Protein AF-A0A1F7HED7-F1 (afdb_monomer_lite)

Sequence (93 aa):
MDRRKIEQITASLAVILLFCMTFIGILVIGDGFFSWDIFPPEIEKILAFIMASCAVIIFSSVLVNVMLNLSIIAINSDIFLRNHDSQEKKHTK

Organism: NCBI:txid1802042

Radius of gyration: 23.14 Å; chains: 1; bounding box: 48×21×68 Å

Structure (mmCIF, N/CA/C/O backbone):
data_AF-A0A1F7HED7-F1
#
_entry.id   AF-A0A1F7HED7-F1
#
loop_
_atom_site.group_PDB
_atom_site.id
_atom_site.type_symbol
_atom_site.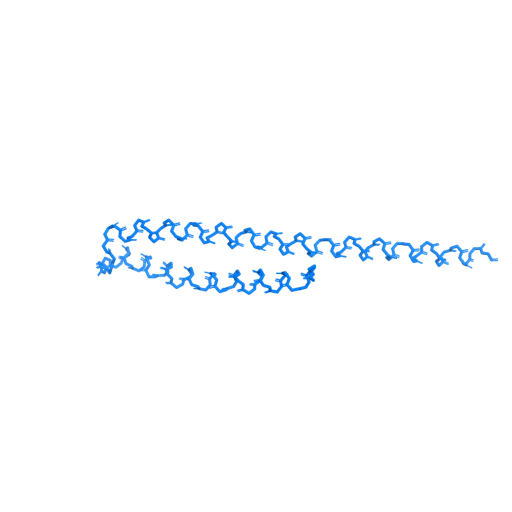label_atom_id
_atom_site.label_alt_id
_atom_site.label_comp_id
_atom_site.label_asym_id
_atom_site.label_entity_id
_atom_site.label_seq_id
_atom_site.pdbx_PDB_ins_code
_atom_site.Cartn_x
_atom_site.Cartn_y
_atom_site.Cartn_z
_atom_site.occupancy
_atom_site.B_iso_or_equiv
_atom_site.auth_seq_id
_atom_site.auth_comp_id
_atom_site.auth_asym_id
_atom_site.auth_atom_id
_atom_site.pdbx_PDB_model_num
ATOM 1 N N . MET A 1 1 ? 16.881 10.692 -7.875 1.00 60.41 1 MET A N 1
ATOM 2 C CA . MET A 1 1 ? 16.366 9.728 -6.881 1.00 60.41 1 MET A CA 1
ATOM 3 C C . MET A 1 1 ? 16.400 8.345 -7.507 1.00 60.41 1 MET A C 1
ATOM 5 O O . MET A 1 1 ? 16.044 8.222 -8.670 1.00 60.41 1 MET A O 1
ATOM 9 N N . ASP A 1 2 ? 16.913 7.350 -6.792 1.00 79.81 2 ASP A N 1
ATOM 10 C CA . ASP A 1 2 ? 17.165 6.012 -7.334 1.00 79.81 2 ASP A CA 1
ATOM 11 C C . ASP A 1 2 ? 15.857 5.202 -7.388 1.00 79.81 2 ASP A C 1
ATOM 13 O O . ASP A 1 2 ? 15.199 5.038 -6.359 1.00 79.81 2 ASP A O 1
ATOM 17 N N . ARG A 1 3 ? 15.445 4.731 -8.576 1.00 75.00 3 ARG A N 1
ATOM 18 C CA . ARG A 1 3 ? 14.140 4.062 -8.778 1.00 75.00 3 ARG A CA 1
ATOM 19 C C . ARG A 1 3 ? 13.997 2.807 -7.918 1.00 75.00 3 ARG A C 1
ATOM 21 O O . ARG A 1 3 ? 12.933 2.589 -7.351 1.00 75.00 3 ARG A O 1
ATOM 28 N N . ARG A 1 4 ? 15.092 2.057 -7.741 1.00 81.44 4 ARG A N 1
ATOM 29 C CA . ARG A 1 4 ? 15.146 0.885 -6.851 1.00 81.44 4 ARG A CA 1
ATOM 30 C C . ARG A 1 4 ? 14.813 1.234 -5.404 1.00 81.44 4 ARG A C 1
ATOM 32 O O . ARG A 1 4 ? 14.134 0.471 -4.731 1.00 81.44 4 ARG A O 1
ATOM 39 N N . LYS A 1 5 ? 15.269 2.396 -4.927 1.00 85.62 5 LYS A N 1
ATOM 40 C CA . LYS A 1 5 ? 14.964 2.852 -3.564 1.00 85.62 5 LYS A CA 1
ATOM 41 C C . LYS A 1 5 ? 13.493 3.219 -3.421 1.00 85.62 5 LYS A C 1
ATOM 43 O O . LYS A 1 5 ? 12.910 2.921 -2.389 1.00 85.62 5 LYS A O 1
ATOM 48 N N . ILE A 1 6 ? 12.897 3.832 -4.447 1.00 85.50 6 ILE A N 1
ATOM 49 C CA . ILE A 1 6 ? 11.463 4.149 -4.452 1.00 85.50 6 ILE A CA 1
ATOM 50 C C . ILE A 1 6 ? 10.657 2.858 -4.364 1.00 85.50 6 ILE A C 1
ATOM 52 O O . ILE A 1 6 ? 9.871 2.733 -3.438 1.00 85.50 6 ILE A O 1
ATOM 56 N N . GLU A 1 7 ? 10.925 1.897 -5.250 1.00 85.94 7 GLU A N 1
ATOM 57 C CA . GLU A 1 7 ? 10.245 0.597 -5.283 1.00 85.94 7 GLU A CA 1
ATOM 58 C C . GLU A 1 7 ? 10.360 -0.153 -3.949 1.00 85.94 7 GLU A C 1
ATOM 60 O O . GLU A 1 7 ? 9.374 -0.668 -3.427 1.00 85.94 7 GLU A O 1
ATOM 65 N N . GLN A 1 8 ? 11.553 -0.167 -3.348 1.00 89.75 8 GLN A N 1
ATOM 66 C CA . GLN A 1 8 ? 11.772 -0.820 -2.060 1.00 89.75 8 GLN A CA 1
ATOM 67 C C . GLN A 1 8 ? 11.003 -0.131 -0.923 1.00 89.75 8 GLN A C 1
ATOM 69 O O . GLN A 1 8 ? 10.446 -0.812 -0.061 1.00 89.75 8 GLN A O 1
ATOM 74 N N . ILE A 1 9 ? 10.946 1.205 -0.916 1.00 89.38 9 ILE A N 1
ATOM 75 C CA . ILE A 1 9 ? 10.200 1.971 0.089 1.00 89.38 9 ILE A CA 1
ATOM 76 C C . ILE A 1 9 ? 8.695 1.760 -0.088 1.00 89.38 9 ILE A C 1
ATOM 78 O O . ILE A 1 9 ? 8.020 1.458 0.892 1.00 89.38 9 ILE A O 1
ATOM 82 N N . THR A 1 10 ? 8.163 1.871 -1.309 1.00 88.12 10 THR A N 1
ATOM 83 C CA . THR A 1 10 ? 6.730 1.679 -1.584 1.00 88.12 10 THR A CA 1
ATOM 84 C C . THR A 1 10 ? 6.291 0.244 -1.325 1.00 88.12 10 THR A C 1
ATOM 86 O O . THR A 1 10 ? 5.233 0.038 -0.737 1.00 88.12 10 THR A O 1
ATOM 89 N N . ALA A 1 11 ? 7.105 -0.752 -1.687 1.00 88.94 11 ALA A N 1
ATOM 90 C CA . ALA A 1 11 ? 6.835 -2.153 -1.370 1.00 88.94 11 ALA A CA 1
ATOM 91 C C . ALA A 1 11 ? 6.846 -2.411 0.144 1.00 88.94 11 ALA A C 1
ATOM 93 O O . ALA A 1 11 ? 5.897 -2.987 0.671 1.00 88.94 11 ALA A O 1
ATOM 94 N N . SER A 1 12 ? 7.881 -1.951 0.855 1.00 92.44 12 SER A N 1
ATOM 95 C CA . SER A 1 12 ? 7.980 -2.118 2.310 1.00 92.44 12 SER A CA 1
ATOM 96 C C . SER A 1 12 ? 6.818 -1.434 3.038 1.00 92.44 12 SER A C 1
ATOM 98 O O . SER A 1 12 ? 6.166 -2.042 3.885 1.00 92.44 12 SER A O 1
ATOM 100 N N . LEU A 1 13 ? 6.488 -0.200 2.643 1.00 90.06 13 LEU A N 1
ATOM 101 C CA . LEU A 1 13 ? 5.370 0.558 3.200 1.00 90.06 13 LEU A CA 1
ATOM 102 C C . LEU A 1 13 ? 4.032 -0.153 2.971 1.00 90.06 13 LEU A C 1
ATOM 104 O O . LEU A 1 13 ? 3.244 -0.276 3.906 1.00 90.06 13 LEU A O 1
ATOM 108 N N . ALA A 1 14 ? 3.785 -0.645 1.754 1.00 90.31 14 ALA A N 1
ATOM 109 C CA . ALA A 1 14 ? 2.562 -1.370 1.431 1.00 90.31 14 ALA A CA 1
ATOM 110 C C . ALA A 1 14 ? 2.423 -2.649 2.267 1.00 90.31 14 ALA A C 1
ATOM 112 O O . ALA A 1 14 ? 1.346 -2.909 2.795 1.00 90.31 14 ALA A O 1
ATOM 113 N N . VAL A 1 15 ? 3.505 -3.417 2.436 1.00 92.19 15 VAL A N 1
ATOM 114 C CA . VAL A 1 15 ? 3.499 -4.646 3.245 1.00 92.19 15 VAL A CA 1
ATOM 115 C C . VAL A 1 15 ? 3.212 -4.342 4.716 1.00 92.19 15 VAL A C 1
ATOM 117 O O . VAL A 1 15 ? 2.365 -5.001 5.317 1.00 92.19 15 VAL A O 1
ATOM 120 N N . ILE A 1 16 ? 3.864 -3.326 5.288 1.00 92.62 16 ILE A N 1
ATOM 121 C CA . ILE A 1 16 ? 3.644 -2.923 6.685 1.00 92.62 16 ILE A CA 1
ATOM 122 C C . ILE A 1 16 ? 2.199 -2.455 6.889 1.00 92.62 16 ILE A C 1
ATOM 124 O O . ILE A 1 16 ? 1.530 -2.910 7.816 1.00 92.62 16 ILE A O 1
ATOM 128 N N . LEU A 1 17 ? 1.694 -1.590 6.005 1.00 90.62 17 LEU A N 1
ATOM 129 C CA . LEU A 1 17 ? 0.316 -1.106 6.074 1.00 90.62 17 LEU A CA 1
ATOM 130 C C . LEU A 1 17 ? -0.692 -2.247 5.945 1.00 90.62 17 LEU A C 1
ATOM 132 O O . LEU A 1 17 ? -1.665 -2.275 6.690 1.00 90.62 17 LEU A O 1
ATOM 136 N N . LEU A 1 18 ? -0.455 -3.201 5.045 1.00 92.06 18 LEU A N 1
ATOM 137 C CA . LEU A 1 18 ? -1.342 -4.341 4.838 1.00 92.06 18 LEU A CA 1
ATOM 138 C C . LEU A 1 18 ? -1.341 -5.289 6.043 1.00 92.06 18 LEU A C 1
ATOM 140 O O . LEU A 1 18 ? -2.400 -5.781 6.433 1.00 92.06 18 LEU A O 1
ATOM 144 N N . PHE A 1 19 ? -0.189 -5.489 6.688 1.00 94.00 19 PHE A N 1
ATOM 145 C CA . PHE A 1 19 ? -0.101 -6.234 7.942 1.00 94.00 19 PHE A CA 1
ATOM 146 C C . PHE A 1 19 ? -0.908 -5.555 9.060 1.00 94.00 19 PHE A C 1
ATOM 148 O O . PHE A 1 19 ? -1.769 -6.192 9.669 1.00 94.00 19 PHE A O 1
ATOM 155 N N 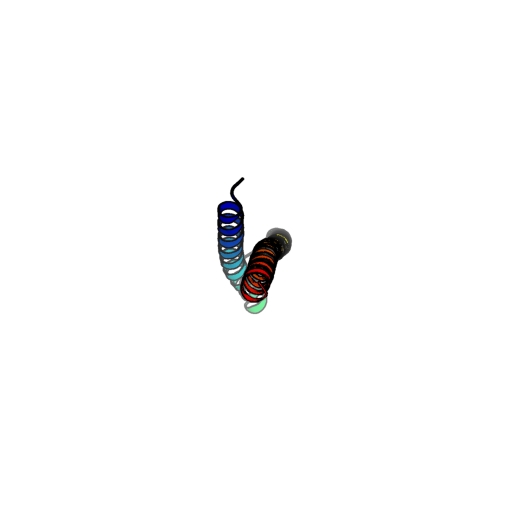. CYS A 1 20 ? -0.703 -4.250 9.277 1.00 92.19 20 CYS A N 1
ATOM 156 C CA . CYS A 1 20 ? -1.471 -3.475 10.257 1.00 92.19 20 CYS A CA 1
ATOM 157 C C . CYS A 1 20 ? -2.977 -3.503 9.954 1.00 92.19 20 CYS A C 1
ATOM 159 O O . CYS A 1 20 ? -3.785 -3.730 10.853 1.00 92.19 20 CYS A O 1
ATOM 161 N N . MET A 1 21 ? -3.355 -3.320 8.687 1.00 91.69 21 MET A N 1
ATOM 162 C CA . MET A 1 21 ? -4.749 -3.317 8.246 1.00 91.69 21 MET A CA 1
ATOM 163 C C . MET A 1 21 ? -5.412 -4.683 8.447 1.00 91.69 21 MET A C 1
ATOM 165 O O . MET A 1 21 ? -6.574 -4.745 8.831 1.00 91.69 21 MET A O 1
ATOM 169 N N . THR A 1 22 ? -4.677 -5.779 8.247 1.00 92.06 22 THR A N 1
ATOM 170 C CA . THR A 1 22 ? -5.188 -7.136 8.491 1.00 92.06 22 THR A CA 1
ATOM 171 C C . THR A 1 22 ? -5.460 -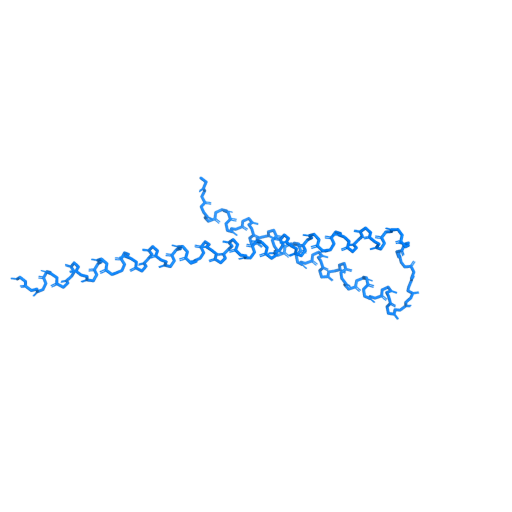7.354 9.976 1.00 92.06 22 THR A C 1
ATOM 173 O O . THR A 1 22 ? -6.530 -7.836 10.338 1.00 92.06 22 THR A O 1
ATOM 176 N N . PHE A 1 23 ? -4.528 -6.957 10.847 1.00 92.19 23 PHE A N 1
ATOM 177 C CA . PHE A 1 23 ? -4.703 -7.098 12.292 1.00 92.19 23 PHE A CA 1
ATOM 178 C C . PHE A 1 23 ? -5.898 -6.282 12.804 1.00 92.19 23 PHE A C 1
ATOM 180 O O . PHE A 1 23 ? -6.764 -6.813 13.497 1.00 92.19 23 PHE A O 1
ATOM 187 N N . ILE A 1 24 ? -5.984 -5.011 12.401 1.00 90.94 24 ILE A N 1
ATOM 188 C CA . ILE A 1 24 ? -7.104 -4.133 12.755 1.00 90.94 24 ILE A CA 1
ATOM 189 C C . ILE A 1 24 ? -8.415 -4.672 12.175 1.00 90.94 24 ILE A C 1
ATOM 191 O O . ILE A 1 24 ? -9.418 -4.722 12.878 1.00 90.94 24 ILE A O 1
ATOM 195 N N . GLY A 1 25 ? -8.410 -5.129 10.923 1.00 89.12 25 GLY A N 1
ATOM 196 C CA . GLY A 1 25 ? -9.587 -5.698 10.272 1.00 89.12 25 GLY A CA 1
ATOM 197 C C . GLY A 1 25 ? -10.144 -6.910 11.014 1.00 89.12 25 GLY A C 1
ATOM 198 O O . GLY A 1 25 ? -11.353 -6.998 11.202 1.00 89.12 25 GLY A O 1
ATOM 199 N N . ILE A 1 26 ? -9.279 -7.807 11.498 1.00 91.56 26 ILE A N 1
ATOM 200 C CA . ILE A 1 26 ? -9.701 -8.955 12.314 1.00 91.56 26 ILE A CA 1
ATOM 201 C C . ILE A 1 26 ? -10.328 -8.487 13.630 1.00 91.56 26 ILE A C 1
ATOM 203 O O . ILE A 1 26 ? -11.365 -9.019 14.014 1.00 91.56 26 ILE A O 1
ATOM 207 N N . LEU A 1 27 ? -9.738 -7.492 14.302 1.00 89.31 27 LEU A N 1
ATOM 208 C CA . LEU A 1 27 ? -10.293 -6.951 15.545 1.00 89.31 27 LEU A CA 1
ATOM 209 C C . LEU A 1 27 ? -11.668 -6.310 15.332 1.00 89.31 27 LEU A C 1
ATOM 211 O O . LEU A 1 27 ? -12.574 -6.586 16.106 1.00 89.31 27 LEU A O 1
ATOM 215 N N . VAL A 1 28 ? -11.842 -5.518 14.271 1.00 86.94 28 VAL A N 1
ATOM 216 C CA . VAL A 1 28 ? -13.130 -4.879 13.939 1.00 86.94 28 VAL A CA 1
ATOM 217 C C . VAL A 1 28 ? -14.194 -5.918 13.600 1.00 86.94 28 VAL A C 1
ATOM 219 O O . VAL A 1 28 ? -15.315 -5.846 14.092 1.00 86.94 28 VAL A O 1
ATOM 222 N N . ILE A 1 29 ? -13.850 -6.910 12.774 1.00 87.69 29 ILE A N 1
ATOM 223 C CA . ILE A 1 29 ? -14.778 -7.993 12.430 1.00 87.69 29 ILE A CA 1
ATOM 224 C C . ILE A 1 29 ? -15.128 -8.797 13.684 1.00 87.69 29 ILE A C 1
ATOM 226 O O . ILE A 1 29 ? -16.294 -9.120 13.892 1.00 87.69 29 ILE A O 1
ATOM 230 N N . GLY A 1 30 ? -14.142 -9.104 14.528 1.00 87.56 30 GLY A N 1
ATOM 231 C CA . GLY A 1 30 ? -14.353 -9.810 15.787 1.00 87.56 30 GLY A CA 1
ATOM 232 C C . GLY A 1 30 ? -15.283 -9.049 16.729 1.00 87.56 30 GLY A C 1
ATOM 233 O O . GLY A 1 30 ? -16.233 -9.631 17.241 1.00 87.56 30 GLY A O 1
ATOM 234 N N . ASP A 1 31 ? -15.062 -7.747 16.894 1.00 86.25 31 ASP A N 1
ATOM 235 C CA . ASP A 1 31 ? -15.901 -6.886 17.725 1.00 86.25 31 ASP A CA 1
ATOM 236 C C . ASP A 1 31 ? -17.359 -6.866 17.238 1.00 86.25 31 ASP A C 1
ATOM 238 O O . ASP A 1 31 ? -18.279 -7.093 18.023 1.00 86.25 31 ASP A O 1
ATOM 242 N N . GLY A 1 32 ? -17.570 -6.737 15.924 1.00 82.75 32 GLY A N 1
ATOM 243 C CA . GLY A 1 32 ? -18.906 -6.762 15.325 1.00 82.75 32 GLY A CA 1
ATOM 244 C C . GLY A 1 32 ? -19.612 -8.123 15.406 1.00 82.75 32 GLY A C 1
ATOM 245 O O . GLY A 1 32 ? -20.816 -8.175 15.646 1.00 82.75 32 GLY A O 1
ATOM 246 N N . PHE A 1 33 ? -18.888 -9.234 15.224 1.00 89.06 33 PHE A N 1
ATOM 247 C CA . PHE A 1 33 ? -19.475 -10.584 15.249 1.00 89.06 33 PHE A CA 1
ATOM 248 C C . PHE A 1 33 ? -19.746 -11.103 16.658 1.00 89.06 33 PHE A C 1
ATOM 250 O O . PHE A 1 33 ? -20.745 -11.789 16.876 1.00 89.06 33 PHE A O 1
ATOM 257 N N . PHE A 1 34 ? -18.844 -10.825 17.596 1.00 88.62 34 PHE A N 1
ATOM 258 C CA . PHE A 1 34 ? -18.936 -11.335 18.960 1.00 88.62 34 PHE A CA 1
ATOM 259 C C . PHE A 1 34 ? -19.495 -10.307 19.950 1.00 88.62 34 PHE A C 1
ATOM 261 O O . PHE A 1 34 ? -19.643 -10.641 21.125 1.00 88.62 34 PHE A O 1
ATOM 268 N N . SER A 1 35 ? -19.821 -9.092 19.486 1.00 82.94 35 SER A N 1
ATOM 269 C CA . SER A 1 35 ? -20.318 -7.979 20.309 1.00 82.94 35 SER A CA 1
ATOM 270 C C . SER A 1 35 ? -19.442 -7.756 21.543 1.00 82.94 35 SER A C 1
ATOM 272 O O . SER A 1 35 ? -19.938 -7.651 22.663 1.00 82.94 35 SER A O 1
ATOM 274 N N . TRP A 1 36 ? -18.122 -7.767 21.335 1.00 82.69 36 TRP A N 1
ATOM 275 C CA . TRP A 1 36 ? -17.148 -7.645 22.419 1.00 82.69 36 TRP A CA 1
ATOM 276 C C . TRP A 1 36 ? -17.104 -6.234 23.028 1.00 82.69 36 TRP A C 1
ATOM 278 O O . TRP A 1 36 ? -16.573 -6.091 24.128 1.00 82.69 36 TRP A O 1
ATOM 288 N N . ASP A 1 37 ? -17.701 -5.240 22.358 1.00 82.62 37 ASP A N 1
ATOM 289 C CA . ASP A 1 37 ? -17.779 -3.832 22.778 1.00 82.62 37 ASP A CA 1
ATOM 290 C C . ASP A 1 37 ? -16.384 -3.252 23.085 1.00 82.62 37 ASP A C 1
ATOM 292 O O . ASP A 1 37 ? -16.161 -2.518 24.048 1.00 82.62 37 ASP A O 1
ATOM 296 N N . ILE A 1 38 ? -15.395 -3.651 22.275 1.00 82.81 38 ILE A N 1
ATOM 297 C CA . ILE A 1 38 ? -13.983 -3.280 22.437 1.00 82.81 38 ILE A CA 1
ATOM 298 C C . ILE A 1 38 ? -13.769 -1.816 22.064 1.00 82.81 38 ILE A C 1
ATOM 300 O O . ILE A 1 38 ? -12.917 -1.144 22.656 1.00 82.81 38 ILE A O 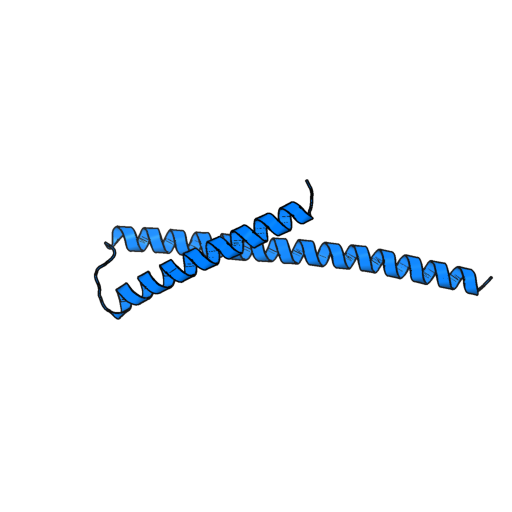1
ATOM 304 N N . PHE A 1 39 ? -14.511 -1.319 21.072 1.00 83.19 39 PHE A N 1
ATOM 305 C CA . PHE A 1 39 ? -14.343 0.028 20.546 1.00 83.19 39 PHE A CA 1
ATOM 306 C C . PHE A 1 39 ? -15.610 0.868 20.737 1.00 83.19 39 PHE A C 1
ATOM 308 O O . PHE A 1 39 ? -16.674 0.491 20.257 1.00 83.19 39 PHE A O 1
ATOM 315 N N . PRO A 1 40 ? -15.503 2.062 21.352 1.00 86.75 40 PRO A N 1
ATOM 316 C CA . PRO A 1 40 ? -16.606 3.013 21.391 1.00 86.75 40 PRO A CA 1
ATOM 317 C C . PRO A 1 40 ? -17.068 3.420 19.978 1.00 86.75 40 PRO A C 1
ATOM 319 O O . PRO A 1 40 ? -16.229 3.498 19.067 1.00 86.75 40 PRO A O 1
ATOM 322 N N . PRO A 1 41 ? -18.347 3.797 19.790 1.00 84.56 41 PRO A N 1
ATOM 323 C CA . PRO A 1 41 ? -18.907 4.146 18.478 1.00 84.56 41 PRO A CA 1
ATOM 324 C C . PRO A 1 41 ? -18.157 5.269 17.744 1.00 84.56 41 PRO A C 1
ATOM 326 O O . PRO A 1 41 ? -18.122 5.324 16.512 1.00 84.56 41 PRO A O 1
ATOM 329 N N . GLU A 1 42 ? -17.562 6.208 18.481 1.00 88.38 42 GLU A N 1
ATOM 330 C CA . GLU A 1 42 ? -16.754 7.290 17.920 1.00 88.38 42 GLU A CA 1
ATOM 331 C C . GLU A 1 42 ? -15.430 6.770 17.351 1.00 88.38 42 GLU A C 1
ATOM 333 O O . GLU A 1 42 ? -15.000 7.204 16.279 1.00 88.38 42 GLU A O 1
ATOM 338 N N . ILE A 1 43 ? -14.797 5.823 18.051 1.00 87.19 43 ILE A N 1
ATOM 339 C CA . ILE A 1 43 ? -13.529 5.216 17.640 1.00 87.19 43 ILE A CA 1
ATOM 340 C C . ILE A 1 43 ? -13.743 4.324 16.425 1.00 87.19 43 ILE A C 1
ATOM 342 O O . ILE A 1 43 ? -12.942 4.393 15.498 1.00 87.19 43 ILE A O 1
ATOM 346 N N . GLU A 1 44 ? -14.835 3.564 16.372 1.00 83.75 44 GLU A N 1
ATOM 347 C CA . GLU A 1 44 ? -15.157 2.695 15.237 1.00 83.75 44 GLU A CA 1
ATOM 348 C C . GLU A 1 44 ? -15.232 3.482 13.916 1.00 83.75 44 GLU A C 1
ATOM 350 O O . GLU A 1 44 ? -14.620 3.103 12.913 1.00 83.75 44 GLU A O 1
ATOM 355 N N . LYS A 1 45 ? -15.889 4.651 13.925 1.00 86.62 45 LYS A N 1
ATOM 356 C CA . LYS A 1 45 ? -15.977 5.534 12.747 1.00 86.62 45 LYS A CA 1
ATOM 357 C C . LYS A 1 45 ? -14.615 6.065 12.308 1.00 86.62 45 LYS A C 1
ATOM 359 O O . LYS A 1 45 ? -14.322 6.102 11.112 1.00 86.62 45 LYS A O 1
ATOM 364 N N . ILE A 1 46 ? -13.782 6.481 13.262 1.00 91.00 46 ILE A N 1
ATOM 365 C CA . ILE A 1 46 ? -12.426 6.968 12.978 1.00 91.00 46 ILE A CA 1
ATOM 366 C C . ILE A 1 46 ? -11.573 5.830 12.412 1.00 91.00 46 ILE A C 1
ATOM 368 O O . ILE A 1 46 ? -10.872 6.014 11.417 1.00 91.00 46 ILE A O 1
ATOM 372 N N . LEU A 1 47 ? -11.667 4.641 13.003 1.00 88.44 47 LEU A N 1
ATOM 373 C CA . LEU A 1 47 ? -10.929 3.460 12.580 1.00 88.44 47 LEU A CA 1
ATOM 374 C C . LEU A 1 47 ? -11.329 3.033 11.164 1.00 88.44 47 LEU A C 1
ATOM 376 O O . LEU A 1 47 ? -10.457 2.757 10.343 1.00 88.44 47 LEU A O 1
ATOM 380 N N . ALA A 1 48 ? -12.625 3.063 10.843 1.00 86.31 48 ALA A N 1
ATOM 381 C CA . ALA A 1 48 ? -13.134 2.799 9.500 1.00 86.31 48 ALA A CA 1
ATOM 382 C C . ALA A 1 48 ? -12.578 3.797 8.469 1.00 86.31 48 ALA A C 1
ATOM 384 O O . ALA A 1 48 ? -12.155 3.401 7.380 1.00 86.31 48 ALA A O 1
ATOM 385 N N . PHE A 1 49 ? -12.506 5.085 8.818 1.00 91.12 49 PHE A N 1
ATOM 386 C CA . PHE A 1 49 ? -11.915 6.108 7.952 1.00 91.12 49 PHE A CA 1
ATOM 387 C C . PHE A 1 49 ? -10.406 5.899 7.733 1.00 91.12 49 PHE A C 1
ATOM 389 O O . PHE A 1 49 ? -9.914 6.010 6.605 1.00 91.12 49 PHE A O 1
ATOM 396 N N . ILE A 1 50 ? -9.669 5.556 8.794 1.00 91.25 50 ILE A N 1
ATOM 397 C CA . ILE A 1 50 ? -8.236 5.236 8.716 1.00 91.25 50 ILE A CA 1
ATOM 398 C C . ILE A 1 50 ? -8.019 3.995 7.844 1.00 91.25 50 ILE A C 1
ATOM 400 O O . ILE A 1 50 ? -7.179 4.025 6.948 1.00 91.25 50 ILE A O 1
ATOM 404 N N . MET A 1 51 ? -8.810 2.938 8.041 1.00 90.06 51 MET A N 1
ATOM 405 C CA . MET A 1 51 ? -8.764 1.705 7.248 1.00 90.06 51 MET A CA 1
ATOM 406 C C . MET A 1 51 ? -8.983 1.980 5.756 1.00 90.06 51 MET A C 1
ATOM 408 O O . MET A 1 51 ? -8.202 1.517 4.924 1.00 90.06 51 MET A O 1
ATOM 412 N N . ALA A 1 52 ? -9.998 2.777 5.411 1.00 91.94 52 ALA A N 1
ATOM 413 C CA . ALA A 1 52 ? -10.260 3.172 4.029 1.00 91.94 52 ALA A CA 1
ATOM 414 C C . ALA A 1 52 ? -9.092 3.976 3.432 1.00 91.94 52 ALA A C 1
ATOM 416 O O . ALA A 1 52 ? -8.655 3.711 2.311 1.00 91.94 52 ALA A O 1
ATOM 417 N N . SER A 1 53 ? -8.533 4.916 4.197 1.00 93.50 53 SER A N 1
ATOM 418 C CA . SER A 1 53 ? -7.383 5.718 3.767 1.00 93.50 53 SER A CA 1
ATOM 419 C C . SER A 1 53 ? -6.135 4.855 3.541 1.00 93.50 53 SER A C 1
ATOM 421 O O . SER A 1 53 ? -5.466 4.982 2.514 1.00 93.50 53 SER A O 1
ATOM 423 N N . CYS A 1 54 ? -5.844 3.922 4.452 1.00 92.19 54 CYS A N 1
ATOM 424 C CA . CYS A 1 54 ? -4.753 2.960 4.305 1.00 92.19 54 CYS A CA 1
ATOM 425 C C . CYS A 1 54 ? -4.933 2.085 3.060 1.00 92.19 54 CYS A C 1
ATOM 427 O O . CYS A 1 54 ? -3.965 1.878 2.329 1.00 92.19 54 CYS A O 1
ATOM 429 N N . ALA A 1 55 ? -6.156 1.633 2.771 1.00 90.81 55 ALA A N 1
ATOM 430 C CA . ALA A 1 55 ? -6.447 0.851 1.572 1.00 90.81 55 ALA A CA 1
ATOM 431 C C . ALA A 1 55 ? -6.086 1.614 0.284 1.00 90.81 55 ALA A C 1
ATOM 433 O O . ALA A 1 55 ? -5.446 1.055 -0.609 1.00 90.81 55 ALA A O 1
ATOM 434 N N . VAL A 1 56 ? -6.420 2.908 0.209 1.00 95.06 56 VAL A N 1
ATOM 435 C CA . VAL A 1 56 ? -6.068 3.769 -0.934 1.00 95.06 56 VAL A CA 1
ATOM 436 C C . VAL A 1 56 ? -4.552 3.923 -1.076 1.00 95.06 56 VAL A C 1
ATOM 438 O O . VAL A 1 56 ? -4.027 3.856 -2.191 1.00 95.06 56 VAL A O 1
ATOM 441 N N . ILE A 1 57 ? -3.826 4.088 0.034 1.00 93.00 57 ILE A N 1
ATOM 442 C CA . ILE A 1 57 ? -2.357 4.195 0.028 1.00 93.00 57 ILE A CA 1
ATOM 443 C C . ILE A 1 57 ? -1.715 2.890 -0.450 1.00 93.00 57 ILE A C 1
ATOM 445 O O . ILE A 1 57 ? -0.810 2.925 -1.288 1.00 93.00 57 ILE A O 1
ATOM 449 N N . ILE A 1 58 ? -2.189 1.742 0.042 1.00 92.19 58 ILE A N 1
ATOM 450 C CA . ILE A 1 58 ? -1.715 0.419 -0.384 1.00 92.19 58 ILE A CA 1
ATOM 451 C C . ILE A 1 58 ? -1.941 0.250 -1.886 1.00 92.19 58 ILE A C 1
ATOM 453 O O . ILE A 1 58 ? -1.001 -0.059 -2.617 1.00 92.19 58 ILE A O 1
ATOM 457 N N . PHE A 1 59 ? -3.162 0.514 -2.358 1.00 93.00 59 PHE A N 1
ATOM 458 C CA . PHE A 1 59 ? -3.509 0.379 -3.770 1.00 93.00 59 PHE A CA 1
ATOM 459 C C . PHE A 1 59 ? -2.633 1.272 -4.655 1.00 93.00 59 PHE A C 1
ATOM 461 O O . PHE A 1 59 ? -2.049 0.811 -5.635 1.00 93.00 59 PHE A O 1
ATOM 468 N N . SER A 1 60 ? -2.451 2.530 -4.254 1.00 93.25 60 SER A N 1
ATOM 469 C CA . SER A 1 60 ? -1.588 3.479 -4.963 1.00 93.25 60 SER A CA 1
ATOM 470 C C . SER A 1 60 ? -0.125 3.022 -4.983 1.00 93.25 60 SER A C 1
ATOM 472 O O . SER A 1 60 ? 0.538 3.113 -6.014 1.00 93.25 60 SER A O 1
ATOM 474 N N . SER A 1 61 ? 0.378 2.470 -3.875 1.00 91.06 61 SER A N 1
ATOM 475 C CA . SER A 1 61 ? 1.752 1.955 -3.775 1.00 91.06 61 SER A CA 1
ATOM 476 C C . SER A 1 61 ? 1.984 0.760 -4.703 1.00 91.06 61 SER A C 1
ATOM 478 O O . SER A 1 61 ? 3.023 0.675 -5.361 1.00 91.06 61 SER A O 1
ATOM 480 N N . VAL A 1 62 ? 0.999 -0.137 -4.815 1.00 90.00 62 VAL A N 1
ATOM 481 C CA . VAL A 1 62 ? 1.039 -1.263 -5.760 1.00 90.00 62 VAL A CA 1
ATOM 482 C C . VAL A 1 62 ? 1.052 -0.760 -7.203 1.00 90.00 62 VAL A C 1
ATOM 484 O O . VAL A 1 62 ? 1.870 -1.228 -7.993 1.00 90.00 62 VAL A O 1
ATOM 487 N N . LEU A 1 63 ? 0.216 0.225 -7.548 1.00 91.94 63 LEU A N 1
ATOM 488 C CA . LEU A 1 63 ? 0.202 0.809 -8.894 1.00 91.94 63 LEU A CA 1
ATOM 489 C C . LEU A 1 63 ? 1.548 1.442 -9.270 1.00 91.94 63 LEU A C 1
ATOM 491 O O . LEU A 1 63 ? 2.027 1.238 -10.385 1.00 91.94 63 LEU A O 1
ATOM 495 N N . VAL A 1 64 ? 2.189 2.159 -8.341 1.00 91.06 64 VAL A N 1
ATOM 496 C CA . VAL A 1 64 ? 3.536 2.713 -8.553 1.00 91.06 64 VAL A CA 1
ATOM 497 C C . VAL A 1 64 ? 4.549 1.598 -8.819 1.00 91.06 64 VAL A C 1
ATOM 499 O O . VAL A 1 64 ? 5.326 1.701 -9.769 1.00 91.06 64 VAL A O 1
ATOM 502 N N . ASN A 1 65 ? 4.517 0.507 -8.049 1.00 88.94 65 ASN A N 1
ATOM 503 C CA . ASN A 1 65 ? 5.411 -0.634 -8.269 1.00 88.94 65 ASN A CA 1
ATOM 504 C C . ASN A 1 65 ? 5.182 -1.293 -9.637 1.00 88.94 65 ASN A C 1
ATOM 506 O O . ASN A 1 65 ? 6.141 -1.598 -10.345 1.00 88.94 65 ASN A O 1
ATOM 510 N N . VAL A 1 66 ? 3.924 -1.463 -10.054 1.00 90.75 66 VAL A N 1
ATOM 511 C CA . VAL A 1 66 ? 3.588 -1.980 -11.390 1.00 90.75 66 VAL A CA 1
ATOM 512 C C . VAL A 1 66 ? 4.120 -1.051 -12.481 1.00 90.75 66 VAL A C 1
ATOM 514 O O . VAL A 1 66 ? 4.758 -1.516 -13.422 1.00 90.75 66 VAL A O 1
ATOM 517 N N . MET A 1 67 ? 3.921 0.262 -12.345 1.00 92.69 67 MET A N 1
ATOM 518 C CA . MET A 1 67 ? 4.405 1.248 -13.313 1.00 92.69 67 MET A CA 1
ATOM 519 C C . MET A 1 67 ? 5.934 1.226 -13.441 1.00 92.69 67 MET A C 1
ATOM 521 O O . MET A 1 67 ? 6.462 1.274 -14.555 1.00 92.69 67 MET A O 1
ATOM 525 N N . LEU A 1 68 ? 6.656 1.129 -12.321 1.00 88.25 68 LEU A N 1
ATOM 526 C CA . LEU A 1 68 ? 8.115 1.024 -12.322 1.00 88.25 68 LEU A CA 1
ATOM 527 C C . LEU A 1 68 ? 8.582 -0.264 -13.011 1.00 88.25 68 LEU A C 1
ATOM 529 O O . LEU A 1 68 ? 9.464 -0.197 -13.870 1.00 88.25 68 LEU A O 1
ATOM 533 N N . ASN A 1 69 ? 7.941 -1.397 -12.721 1.00 89.56 69 ASN A N 1
ATOM 534 C CA . ASN A 1 69 ? 8.249 -2.677 -13.359 1.00 89.56 69 ASN A CA 1
ATOM 535 C C . ASN A 1 69 ? 7.989 -2.656 -14.871 1.00 89.56 69 ASN A C 1
ATOM 537 O O . ASN A 1 69 ? 8.854 -3.057 -15.651 1.00 89.56 69 ASN A O 1
ATOM 541 N N . LEU A 1 70 ? 6.851 -2.111 -15.309 1.00 90.06 70 LEU A N 1
ATOM 542 C CA . LEU A 1 70 ? 6.547 -1.946 -16.734 1.00 90.06 70 LEU A CA 1
ATOM 543 C C . LEU A 1 70 ? 7.547 -1.013 -17.428 1.00 90.06 70 LEU A C 1
ATOM 545 O O . LEU A 1 70 ? 7.987 -1.299 -18.541 1.00 90.06 70 LEU A O 1
ATOM 549 N N . SER A 1 71 ? 7.966 0.068 -16.763 1.00 90.31 71 SER A N 1
ATOM 550 C CA . SER A 1 71 ? 8.976 0.983 -17.300 1.00 90.31 71 SER A CA 1
ATOM 551 C C . SER A 1 71 ? 10.323 0.290 -17.527 1.00 90.31 71 SER A C 1
ATOM 553 O O . SER A 1 71 ? 10.995 0.611 -18.505 1.00 90.31 71 SER A O 1
ATOM 555 N N . ILE A 1 72 ? 10.724 -0.644 -16.658 1.00 86.38 72 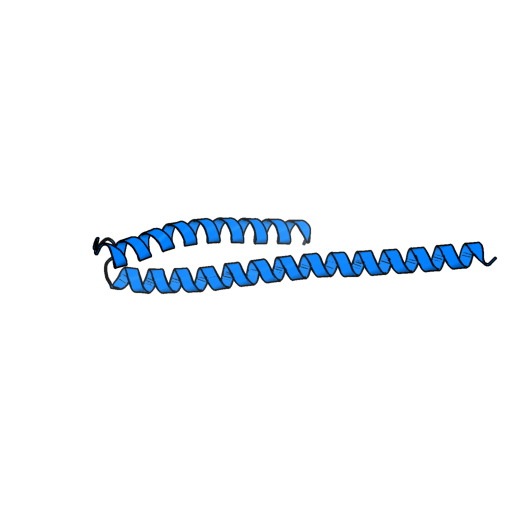ILE A N 1
ATOM 556 C CA . ILE A 1 72 ? 11.967 -1.416 -16.818 1.00 86.38 72 ILE A CA 1
ATOM 557 C C . ILE A 1 72 ? 11.850 -2.380 -18.001 1.00 86.38 72 ILE A C 1
ATOM 559 O O . ILE A 1 72 ? 12.761 -2.455 -18.825 1.00 86.38 72 ILE A O 1
ATOM 563 N N . ILE A 1 73 ? 10.722 -3.085 -18.115 1.00 88.44 73 ILE A N 1
ATOM 564 C CA . ILE A 1 73 ? 10.476 -4.024 -19.217 1.00 88.44 73 ILE A CA 1
ATOM 565 C C . ILE A 1 73 ? 10.513 -3.295 -20.562 1.00 88.44 73 ILE A C 1
ATOM 567 O O . ILE A 1 73 ? 11.149 -3.782 -21.495 1.00 88.44 73 ILE A O 1
ATOM 571 N N . ALA A 1 74 ? 9.892 -2.118 -20.656 1.00 90.81 74 ALA A N 1
ATOM 572 C CA . ALA A 1 74 ? 9.886 -1.321 -21.878 1.00 90.81 74 ALA A CA 1
ATOM 573 C C . ALA A 1 74 ? 11.307 -0.917 -22.309 1.00 90.81 74 ALA A C 1
ATOM 575 O O . ALA A 1 74 ? 11.680 -1.118 -23.462 1.00 90.81 74 ALA A O 1
ATOM 576 N N . ILE A 1 75 ? 12.125 -0.422 -21.372 1.00 89.75 75 ILE A N 1
ATOM 577 C CA . ILE A 1 75 ? 13.518 -0.032 -21.647 1.00 89.75 75 ILE A CA 1
ATOM 578 C C . ILE A 1 75 ? 14.351 -1.244 -22.080 1.00 89.75 75 ILE A C 1
ATOM 580 O O . ILE A 1 75 ? 15.086 -1.176 -23.062 1.00 89.75 75 ILE A O 1
ATOM 584 N N . ASN A 1 76 ? 14.229 -2.367 -21.371 1.00 89.31 76 ASN A N 1
ATOM 585 C CA . ASN A 1 76 ? 14.991 -3.572 -21.691 1.00 89.31 76 ASN A CA 1
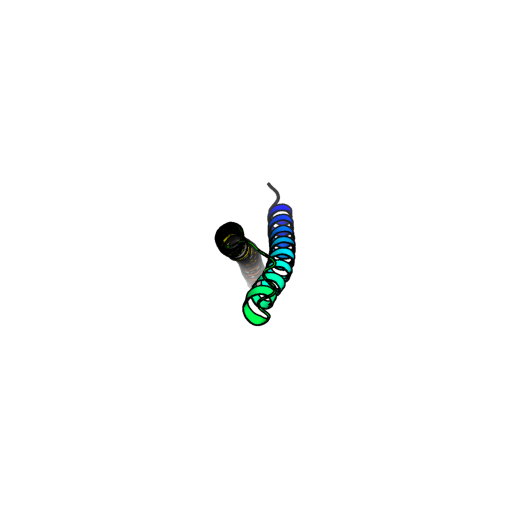ATOM 586 C C . ASN A 1 76 ? 14.579 -4.171 -23.042 1.00 89.31 76 ASN A C 1
ATOM 588 O O . ASN A 1 76 ? 15.437 -4.662 -23.774 1.00 89.31 76 ASN A O 1
ATOM 592 N N . SER A 1 77 ? 13.292 -4.103 -23.388 1.00 87.50 77 SER A N 1
ATOM 593 C CA . SER A 1 77 ? 12.779 -4.580 -24.676 1.00 87.50 77 SER A CA 1
ATOM 594 C C . SER A 1 77 ? 13.303 -3.733 -25.838 1.00 87.50 77 SER A C 1
ATOM 596 O O . SER A 1 77 ? 13.731 -4.288 -26.846 1.00 87.50 77 SER A O 1
ATOM 598 N N . ASP A 1 78 ? 13.354 -2.406 -25.684 1.00 90.06 78 ASP A N 1
ATOM 599 C CA . ASP A 1 78 ? 13.908 -1.500 -26.701 1.00 90.06 78 ASP A CA 1
ATOM 600 C C . ASP A 1 78 ? 15.407 -1.751 -26.945 1.00 90.06 78 ASP A C 1
ATOM 602 O O . ASP A 1 78 ? 15.866 -1.855 -28.085 1.00 90.06 78 ASP A O 1
ATOM 606 N N . ILE A 1 79 ? 16.177 -1.946 -25.867 1.00 87.88 79 ILE A N 1
ATOM 607 C CA . ILE A 1 79 ? 17.602 -2.300 -25.954 1.00 87.88 79 ILE A CA 1
ATOM 608 C C . ILE A 1 79 ? 17.788 -3.652 -26.654 1.00 87.88 79 ILE A C 1
ATOM 610 O O . ILE A 1 79 ? 18.674 -3.794 -27.499 1.00 87.88 79 ILE A O 1
ATOM 614 N N . PHE A 1 80 ? 16.962 -4.647 -26.319 1.00 87.38 80 PHE A N 1
ATOM 615 C CA . PHE A 1 80 ? 17.025 -5.973 -26.929 1.00 87.38 80 PHE A CA 1
ATOM 616 C C . PHE A 1 80 ? 16.761 -5.920 -28.441 1.00 87.38 80 PHE A C 1
ATOM 618 O O . PHE A 1 80 ? 17.546 -6.473 -29.213 1.00 87.38 80 PHE A O 1
ATOM 625 N N . LEU A 1 81 ? 15.723 -5.194 -28.866 1.00 88.62 81 LEU A N 1
ATOM 626 C CA . LEU A 1 81 ? 15.388 -5.006 -30.281 1.00 88.62 81 LEU A CA 1
ATOM 627 C C . LEU A 1 81 ? 16.512 -4.287 -31.043 1.00 88.62 81 LEU A C 1
ATOM 629 O O . LEU A 1 81 ? 16.964 -4.780 -32.075 1.00 88.62 81 LEU A O 1
ATOM 633 N N . ARG A 1 82 ? 17.062 -3.189 -30.500 1.00 86.12 82 ARG A N 1
ATOM 634 C CA . ARG A 1 82 ? 18.202 -2.483 -31.126 1.00 86.12 82 ARG A CA 1
ATOM 635 C C . ARG A 1 82 ? 19.437 -3.366 -31.289 1.00 86.12 82 ARG A C 1
ATOM 637 O O . ARG A 1 82 ? 20.159 -3.238 -32.283 1.00 86.12 82 ARG A O 1
ATOM 644 N N . ASN A 1 83 ? 19.710 -4.235 -30.318 1.00 86.94 83 ASN A N 1
ATOM 645 C CA . ASN A 1 83 ? 20.842 -5.154 -30.384 1.00 86.94 83 ASN A CA 1
ATOM 646 C C . ASN A 1 83 ? 20.621 -6.251 -31.433 1.00 86.94 83 ASN A C 1
ATOM 648 O O . ASN A 1 83 ? 21.571 -6.602 -32.132 1.00 86.94 83 ASN A O 1
ATOM 652 N N . HIS A 1 84 ? 19.390 -6.749 -31.578 1.00 85.00 84 HIS A N 1
ATOM 653 C CA . HIS A 1 84 ? 19.036 -7.728 -32.605 1.00 85.00 84 HIS A CA 1
ATOM 654 C C . HIS A 1 84 ? 19.202 -7.148 -34.021 1.00 85.00 84 HIS A C 1
ATOM 656 O O . HIS A 1 84 ? 19.934 -7.718 -34.830 1.00 85.00 84 HIS A O 1
ATOM 662 N N . ASP A 1 85 ? 18.663 -5.953 -34.282 1.00 81.88 85 ASP A N 1
ATOM 663 C CA . ASP A 1 85 ? 18.807 -5.260 -35.575 1.00 81.88 85 ASP A CA 1
ATOM 664 C C . ASP A 1 85 ? 20.278 -4.972 -35.930 1.00 81.88 85 ASP A C 1
ATOM 666 O O . ASP A 1 85 ? 20.691 -4.993 -37.093 1.00 81.88 85 ASP A O 1
ATOM 670 N N . SER A 1 86 ? 21.100 -4.684 -34.915 1.00 76.88 86 SER A N 1
ATOM 671 C CA . SER A 1 86 ? 22.532 -4.415 -35.094 1.00 76.88 86 SER A CA 1
ATOM 672 C C . SER A 1 86 ? 23.338 -5.678 -35.414 1.00 76.88 86 SER A C 1
ATOM 674 O O . SER A 1 86 ? 24.342 -5.590 -36.125 1.00 76.88 86 SER A O 1
ATOM 676 N N . GLN A 1 87 ? 22.921 -6.841 -34.903 1.00 73.44 87 GLN A N 1
ATOM 677 C CA . GLN A 1 87 ? 23.509 -8.140 -35.245 1.00 73.44 87 GLN A CA 1
ATOM 678 C C . GLN A 1 87 ? 23.110 -8.568 -36.660 1.00 73.44 87 GLN A C 1
ATOM 680 O O . GLN A 1 87 ? 23.963 -9.013 -37.427 1.00 73.44 87 GLN A O 1
ATOM 685 N N . GLU A 1 88 ? 21.851 -8.350 -37.048 1.00 71.19 88 GLU A N 1
ATOM 686 C CA . GLU A 1 88 ? 21.365 -8.667 -38.394 1.00 71.19 88 GLU A CA 1
ATOM 687 C C . GLU A 1 88 ? 22.152 -7.900 -39.466 1.00 71.19 88 GLU A C 1
ATOM 689 O O . GLU A 1 88 ? 22.712 -8.502 -40.381 1.00 71.19 88 GLU A O 1
ATOM 694 N N . LYS A 1 89 ? 22.336 -6.584 -39.284 1.00 68.94 89 LYS A N 1
ATOM 695 C CA . LYS A 1 89 ? 23.116 -5.737 -40.208 1.00 68.94 89 LYS A CA 1
ATOM 696 C C . LYS A 1 89 ? 24.597 -6.110 -40.319 1.00 68.94 89 LYS A C 1
ATOM 698 O O . LYS A 1 89 ? 25.229 -5.747 -41.310 1.00 68.94 89 LYS A O 1
ATOM 703 N N . LYS A 1 90 ? 25.172 -6.783 -39.317 1.00 64.69 90 LYS A N 1
ATOM 704 C CA . LYS A 1 90 ? 26.553 -7.292 -39.373 1.00 64.69 90 LYS A CA 1
ATOM 705 C C . LYS A 1 90 ? 26.667 -8.611 -40.133 1.00 64.69 90 LYS A C 1
ATOM 707 O O . LYS A 1 90 ? 27.735 -8.876 -40.659 1.00 64.69 90 LYS A O 1
ATOM 712 N N . HIS A 1 91 ? 25.602 -9.408 -40.193 1.00 61.34 91 HIS A N 1
ATOM 713 C CA . HIS A 1 91 ? 25.590 -10.682 -40.913 1.00 61.34 91 HIS A CA 1
ATOM 714 C C . HIS A 1 91 ? 25.230 -10.549 -42.400 1.00 61.34 91 HIS A C 1
ATOM 716 O O . HIS A 1 91 ? 25.513 -11.462 -43.169 1.00 61.34 91 HIS A O 1
ATOM 722 N N . THR A 1 92 ? 24.626 -9.432 -42.820 1.00 59.34 92 THR A N 1
ATOM 723 C CA . THR A 1 92 ? 24.300 -9.156 -44.235 1.00 59.34 92 THR A CA 1
ATOM 724 C C . THR A 1 92 ? 25.396 -8.396 -45.004 1.00 59.34 92 THR A C 1
ATOM 726 O O . THR A 1 92 ? 25.183 -8.049 -46.166 1.00 59.34 92 THR A O 1
ATOM 729 N N . LYS A 1 93 ? 26.543 -8.105 -44.378 1.00 48.84 93 LYS A N 1
ATOM 730 C CA . LYS A 1 93 ? 27.736 -7.504 -45.006 1.00 48.84 93 LYS A CA 1
ATOM 731 C C . LYS A 1 93 ? 28.872 -8.512 -45.063 1.00 48.84 93 LYS A C 1
ATOM 733 O O . LYS A 1 93 ? 29.619 -8.452 -46.060 1.00 48.84 93 LYS A O 1
#

Secondary structure (DSSP, 8-state):
--HHHHHHHHHHHHHHHHHHHHHHHHHHHHHHHHT---S-HHHHHHHHHHHHHHHHHHHHHHHHHHHHHHHHHHHHHHHHHHHHHHHHHHH--

pLDDT: mean 86.37, std 8.18, range [48.84, 95.06]

Foldseek 3Di:
DDLVVLLVVLVVLLVVLVVVLVVLVVVLVCCVVVVPVPDDPVRNVVSVVVSVVSVVSSVVSVVSNVVSVVVVVVVVVVVVVVVVVVVVVVVVD